Protein AF-A0A519RTC1-F1 (afdb_monomer)

Nearest PDB structures (foldseek):
  5uz9-assembly1_A  TM=1.744E-01  e=7.832E+00  Pseudomonas aeruginosa UCBPP-PA14

Sequence (99 aa):
MLAQSKYTDILLNTPRNYTGTYLAAHLPAVSHDQIYRFLRNNSFSDSQLRALVQPLLTDSPEAFLLVDDSVQDKRYSRFIDLAKRQYSGATHSMMTGIG

Solvent-accessible surface area (backbone atoms only — not comparable to full-atom values): 6434 Å² total; per-residue (Å²): 131,93,50,69,68,62,51,52,53,46,47,73,76,29,78,89,60,74,47,54,65,56,50,25,75,75,32,92,93,40,51,44,67,55,48,53,50,47,62,71,74,51,85,86,52,71,68,60,54,46,67,68,46,55,84,75,57,82,85,53,96,86,56,80,89,86,85,83,88,62,69,45,84,36,75,85,65,87,84,51,92,73,52,38,84,39,77,34,82,91,73,74,42,79,39,36,18,39,108

pLDDT: mean 91.96, std 3.09, range [73.44, 96.56]

Secondary structure (DSSP, 8-state):
---HHHHHHHHHH-TT---HHHHHHH-TT--HHHHHHHHHH----HHHHHHHHGGG----TT---------EE-TT-SS-TT-EEEEETTTTEEEEEE-

Foldseek 3Di:
DDDPVNLVVCCVVCVPQNQLVSVCVVPVVAHSVNVVCVVVVDDDDPVNVCVVCVVVDDDDPPDDDDDDDDWAADQPDDPDPQFDFDQDPVVRDTGTTHD

Radius of gyration: 17.24 Å; Cα contacts (8 Å, |Δi|>4): 77; chains: 1; bounding box: 39×33×42 Å

Structure (mmCIF, N/CA/C/O backbone):
data_AF-A0A519RTC1-F1
#
_entry.id   AF-A0A519RTC1-F1
#
loop_
_atom_site.group_PDB
_atom_site.id
_atom_site.type_symbol
_atom_site.label_atom_id
_atom_site.label_alt_id
_atom_site.label_comp_id
_atom_site.label_asym_id
_atom_site.label_entity_id
_atom_site.label_seq_id
_atom_site.pdbx_PDB_ins_code
_atom_site.Cartn_x
_atom_site.Cartn_y
_atom_site.Cartn_z
_atom_site.occupancy
_atom_site.B_iso_or_equiv
_atom_site.auth_seq_id
_atom_site.auth_comp_id
_atom_site.auth_asym_id
_atom_site.auth_atom_id
_atom_site.pdbx_PDB_model_num
ATOM 1 N N . MET A 1 1 ? 3.329 8.918 -20.634 1.00 73.44 1 MET A N 1
ATOM 2 C CA . MET A 1 1 ? 3.780 8.794 -19.228 1.00 73.44 1 MET A CA 1
ATOM 3 C C . MET A 1 1 ? 2.614 8.246 -18.419 1.00 73.44 1 MET A C 1
ATOM 5 O O . MET A 1 1 ? 1.491 8.645 -18.701 1.00 73.44 1 MET A O 1
ATOM 9 N N . LEU A 1 2 ? 2.844 7.297 -17.507 1.00 88.88 2 LEU A N 1
ATOM 10 C CA . LEU A 1 2 ? 1.775 6.739 -16.670 1.00 88.88 2 LEU A CA 1
ATOM 11 C C . LEU A 1 2 ? 1.264 7.818 -15.701 1.00 88.88 2 LEU A C 1
ATOM 13 O O . LEU A 1 2 ? 2.071 8.479 -15.054 1.00 88.88 2 LEU A O 1
ATOM 17 N N . ALA A 1 3 ? -0.055 8.007 -15.634 1.00 90.44 3 ALA A N 1
ATOM 18 C CA . ALA A 1 3 ? -0.698 8.936 -14.707 1.00 90.44 3 ALA A CA 1
ATOM 19 C C . ALA A 1 3 ? -1.107 8.222 -13.410 1.00 90.44 3 ALA A C 1
ATOM 21 O O . ALA A 1 3 ? -1.499 7.054 -13.448 1.00 90.44 3 ALA A O 1
ATOM 22 N N . GLN A 1 4 ? -1.078 8.939 -12.281 1.00 90.19 4 GLN A N 1
ATOM 23 C CA . GLN A 1 4 ? -1.459 8.397 -10.972 1.00 90.19 4 GLN A CA 1
ATOM 24 C C . GLN A 1 4 ? -2.894 7.869 -10.947 1.00 90.19 4 GLN A C 1
ATOM 26 O O . GLN A 1 4 ? -3.101 6.753 -10.488 1.00 90.19 4 GLN A O 1
ATOM 31 N N . SER A 1 5 ? -3.865 8.611 -11.490 1.00 89.81 5 SER A N 1
ATOM 32 C CA . SER A 1 5 ? -5.265 8.164 -11.562 1.00 89.81 5 SER A CA 1
ATOM 33 C C . SER A 1 5 ? -5.398 6.817 -12.271 1.00 89.81 5 SER A C 1
ATOM 35 O O . SER A 1 5 ? -6.013 5.898 -11.746 1.00 89.81 5 SER A O 1
ATOM 37 N N . LYS A 1 6 ? -4.716 6.654 -13.411 1.00 90.94 6 LYS A N 1
ATOM 38 C CA . LYS A 1 6 ? -4.728 5.403 -14.175 1.00 90.94 6 LYS A CA 1
ATOM 39 C C . LYS A 1 6 ? -4.099 4.241 -13.405 1.00 90.94 6 LYS A C 1
ATOM 41 O O . LYS A 1 6 ? -4.572 3.114 -13.516 1.00 90.94 6 LYS A O 1
ATOM 46 N N . TYR A 1 7 ? -3.031 4.503 -12.652 1.00 91.06 7 TYR A N 1
ATOM 47 C CA . TYR A 1 7 ? -2.408 3.498 -11.792 1.00 91.06 7 TYR A CA 1
ATOM 48 C C . TYR A 1 7 ? -3.353 3.073 -10.657 1.00 91.06 7 TYR A C 1
ATOM 50 O O . TYR A 1 7 ? -3.545 1.876 -10.450 1.00 91.06 7 TYR A O 1
ATOM 58 N N . THR A 1 8 ? -4.006 4.033 -9.992 1.00 89.69 8 THR A N 1
ATOM 59 C CA . THR A 1 8 ? -5.026 3.775 -8.965 1.00 89.69 8 THR A CA 1
ATOM 60 C C . THR A 1 8 ? -6.183 2.943 -9.514 1.00 89.69 8 THR A C 1
ATOM 62 O O . THR A 1 8 ? -6.527 1.925 -8.917 1.00 89.69 8 THR A O 1
ATOM 65 N N . ASP A 1 9 ? -6.736 3.313 -10.673 1.00 90.06 9 ASP A N 1
ATOM 66 C CA . ASP A 1 9 ? -7.841 2.582 -11.302 1.00 90.06 9 ASP A CA 1
ATOM 67 C C . ASP A 1 9 ? -7.479 1.117 -11.545 1.00 90.06 9 ASP A C 1
ATOM 69 O O . ASP A 1 9 ? -8.283 0.223 -11.292 1.00 90.06 9 ASP A O 1
ATOM 73 N N . ILE A 1 10 ? -6.260 0.850 -12.019 1.00 90.50 10 ILE A N 1
ATOM 74 C CA . ILE A 1 10 ? -5.815 -0.522 -12.264 1.00 90.50 10 ILE A CA 1
ATOM 75 C C . ILE A 1 10 ? -5.733 -1.293 -10.951 1.00 90.50 10 ILE A C 1
ATOM 77 O O . ILE A 1 10 ? -6.301 -2.375 -10.867 1.00 90.50 10 ILE A O 1
ATOM 81 N N . LEU A 1 11 ? -5.110 -0.734 -9.912 1.00 89.81 11 LEU A N 1
ATOM 82 C CA . LEU A 1 11 ? -5.019 -1.413 -8.617 1.00 89.81 11 LEU A CA 1
ATOM 83 C C . LEU A 1 11 ? -6.396 -1.717 -8.009 1.00 89.81 11 LEU A C 1
ATOM 85 O O . LEU A 1 11 ? -6.583 -2.804 -7.463 1.00 89.81 11 LEU A O 1
ATOM 89 N N . LEU A 1 12 ? -7.362 -0.804 -8.147 1.00 89.75 12 LEU A N 1
ATOM 90 C CA . LEU A 1 12 ? -8.735 -1.007 -7.675 1.00 89.75 12 LEU A CA 1
ATOM 91 C C . LEU A 1 12 ? -9.471 -2.099 -8.463 1.00 89.75 12 LEU A C 1
ATOM 93 O O . LEU A 1 12 ? -10.194 -2.901 -7.876 1.00 89.75 12 LEU A O 1
ATOM 97 N N . ASN A 1 13 ? -9.276 -2.157 -9.782 1.00 91.62 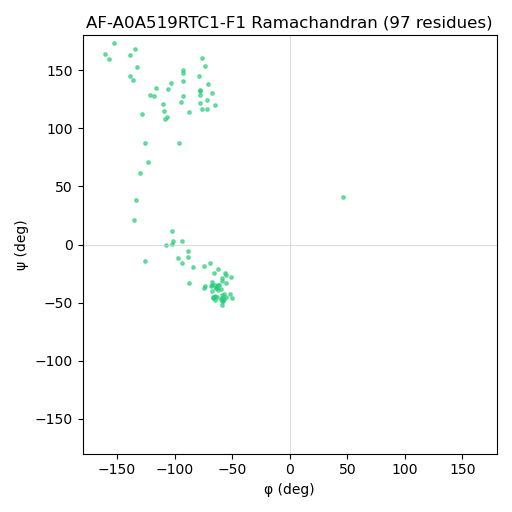13 ASN A N 1
ATOM 98 C CA . ASN A 1 13 ? -9.950 -3.132 -10.641 1.00 91.62 13 ASN A CA 1
ATOM 99 C C . ASN A 1 1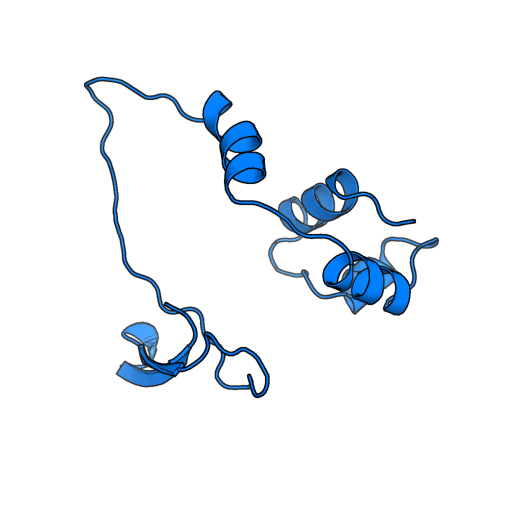3 ? -9.245 -4.497 -10.681 1.00 91.62 13 ASN A C 1
ATOM 101 O O . ASN A 1 13 ? -9.858 -5.497 -11.055 1.00 91.62 13 ASN A O 1
ATOM 105 N N . THR A 1 14 ? -7.966 -4.572 -10.303 1.00 91.50 14 THR A N 1
ATOM 106 C CA . THR A 1 14 ? -7.172 -5.808 -10.350 1.00 91.50 14 THR A CA 1
ATOM 107 C C . THR A 1 14 ? -6.445 -6.080 -9.030 1.00 91.50 14 THR A C 1
ATOM 109 O O . THR A 1 14 ? -5.216 -6.198 -9.011 1.00 91.50 14 THR A O 1
ATOM 112 N N . PRO A 1 15 ? -7.178 -6.268 -7.915 1.00 86.25 15 PRO A N 1
ATOM 113 C CA . PRO A 1 15 ? -6.594 -6.367 -6.573 1.00 86.25 15 PRO A CA 1
ATOM 114 C C . PRO A 1 15 ? -5.649 -7.566 -6.392 1.00 86.25 15 PRO A C 1
ATOM 116 O O . PRO A 1 15 ? -4.792 -7.559 -5.515 1.00 86.25 15 PRO A O 1
ATOM 119 N N . ARG A 1 16 ? -5.771 -8.600 -7.236 1.00 89.12 16 ARG A N 1
ATOM 120 C CA . ARG A 1 16 ? -4.878 -9.775 -7.236 1.00 89.12 16 ARG A CA 1
ATOM 121 C C . ARG A 1 16 ? -3.707 -9.664 -8.217 1.00 89.12 16 ARG A C 1
ATOM 123 O O . ARG A 1 16 ? -2.750 -10.417 -8.089 1.00 89.12 16 ARG A O 1
ATOM 130 N N . ASN A 1 17 ? -3.766 -8.734 -9.171 1.00 88.00 17 ASN A N 1
ATOM 131 C CA . ASN A 1 17 ? -2.803 -8.609 -10.266 1.00 88.00 17 ASN A CA 1
ATOM 132 C C . ASN A 1 17 ? -2.169 -7.211 -10.269 1.00 88.00 17 ASN A C 1
ATOM 134 O O . ASN A 1 17 ? -2.431 -6.381 -11.133 1.00 88.00 17 ASN A O 1
ATOM 138 N N . TYR A 1 18 ? -1.322 -6.955 -9.275 1.00 86.50 18 TYR A N 1
ATOM 139 C CA . TYR A 1 18 ? -0.709 -5.645 -9.020 1.00 86.50 18 TYR A CA 1
ATOM 140 C C . TYR A 1 18 ? 0.753 -5.541 -9.499 1.00 86.50 18 TYR A C 1
ATOM 142 O O . TYR A 1 18 ? 1.470 -4.612 -9.133 1.00 86.50 18 TYR A O 1
ATOM 150 N N . THR A 1 19 ? 1.245 -6.506 -10.283 1.00 90.56 19 THR A N 1
ATOM 151 C CA . THR A 1 19 ? 2.650 -6.520 -10.721 1.00 90.56 19 THR A CA 1
ATOM 152 C C . THR A 1 19 ? 2.884 -5.554 -11.883 1.00 90.56 19 THR A C 1
ATOM 154 O O . THR A 1 19 ? 2.049 -5.430 -12.779 1.00 90.56 19 THR A O 1
ATOM 157 N N . GLY A 1 20 ? 4.058 -4.912 -11.927 1.00 89.88 20 GLY A N 1
ATOM 158 C CA . GLY A 1 20 ? 4.436 -4.035 -13.043 1.00 89.88 20 GLY A CA 1
ATOM 159 C C . GLY A 1 20 ? 4.371 -4.738 -14.405 1.00 89.88 20 GLY A C 1
ATOM 160 O O . GLY A 1 20 ? 3.982 -4.132 -15.399 1.00 89.88 20 GLY A O 1
ATOM 161 N N . THR A 1 21 ? 4.673 -6.039 -14.450 1.00 91.56 21 THR A N 1
ATOM 162 C CA . THR A 1 21 ? 4.550 -6.862 -15.662 1.00 91.56 21 THR A CA 1
ATOM 163 C C . THR A 1 21 ? 3.101 -6.995 -16.115 1.00 91.56 21 THR A C 1
ATOM 165 O O . THR A 1 21 ? 2.813 -6.834 -17.299 1.00 91.56 21 THR A O 1
ATOM 168 N N . TYR A 1 22 ? 2.179 -7.245 -15.181 1.00 92.06 22 TYR A N 1
ATOM 169 C CA . TYR A 1 22 ? 0.757 -7.318 -15.495 1.00 92.06 22 TYR A CA 1
ATOM 170 C C . TYR A 1 22 ? 0.236 -5.975 -16.013 1.00 92.06 22 TYR A C 1
ATOM 172 O O . TYR A 1 22 ? -0.432 -5.928 -17.044 1.00 92.06 22 TYR A O 1
ATOM 180 N N . LEU A 1 23 ? 0.600 -4.878 -15.346 1.00 92.06 23 LEU A N 1
ATOM 181 C CA . LEU A 1 23 ? 0.259 -3.522 -15.774 1.00 92.06 23 LEU A CA 1
ATOM 182 C C . LEU A 1 23 ? 0.753 -3.223 -17.200 1.00 92.06 23 LEU A C 1
ATOM 184 O O . LEU A 1 23 ? -0.023 -2.731 -18.016 1.00 92.06 23 LEU A O 1
ATOM 188 N N . ALA A 1 24 ? 2.006 -3.555 -17.523 1.00 92.56 24 ALA A N 1
ATOM 189 C CA . ALA A 1 24 ? 2.574 -3.339 -18.856 1.00 92.56 24 ALA A CA 1
ATOM 190 C C . ALA A 1 24 ? 1.855 -4.151 -19.948 1.00 92.56 24 ALA A C 1
ATOM 192 O O . ALA A 1 24 ? 1.640 -3.653 -21.049 1.00 92.56 24 ALA A O 1
ATOM 193 N N . ALA A 1 25 ? 1.422 -5.378 -19.639 1.00 92.06 25 ALA A N 1
ATOM 194 C CA . ALA A 1 25 ? 0.669 -6.208 -20.580 1.00 92.06 25 ALA A CA 1
ATOM 195 C C . ALA A 1 25 ? -0.719 -5.629 -20.927 1.00 92.06 25 ALA A C 1
ATOM 197 O O . ALA A 1 25 ? -1.248 -5.910 -22.000 1.00 92.06 25 ALA A O 1
ATOM 198 N N . HIS A 1 26 ? -1.297 -4.807 -20.044 1.00 90.75 26 HIS A N 1
ATOM 199 C CA . HIS A 1 26 ? -2.642 -4.236 -20.199 1.00 90.75 26 HIS A CA 1
ATOM 200 C C . HIS A 1 26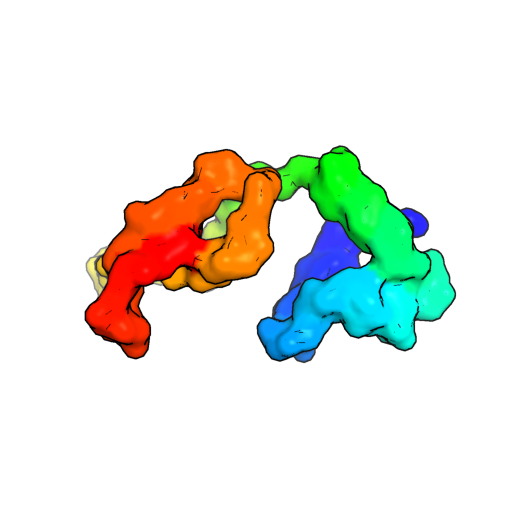 ? -2.636 -2.736 -20.535 1.00 90.75 26 HIS A C 1
ATOM 202 O O . HIS A 1 26 ? -3.694 -2.132 -20.721 1.00 90.75 26 HIS A O 1
ATOM 208 N N . LEU A 1 27 ? -1.455 -2.122 -20.644 1.00 89.31 27 LEU A N 1
ATOM 209 C CA . LEU A 1 27 ? -1.266 -0.732 -21.052 1.00 89.31 27 LEU A CA 1
ATOM 210 C C . LEU A 1 27 ? -0.287 -0.680 -22.235 1.00 89.31 27 LEU A C 1
ATOM 212 O O . LEU A 1 27 ? 0.903 -0.460 -22.023 1.00 89.31 27 LEU A O 1
ATOM 216 N N . PRO A 1 28 ? -0.766 -0.810 -23.490 1.00 82.88 28 PRO A N 1
ATOM 217 C CA . PRO A 1 28 ? 0.093 -0.968 -24.672 1.00 82.88 28 PRO A CA 1
ATOM 218 C C . PRO A 1 28 ? 1.146 0.134 -24.869 1.00 82.88 28 PRO A C 1
ATOM 220 O O . PRO A 1 28 ? 2.184 -0.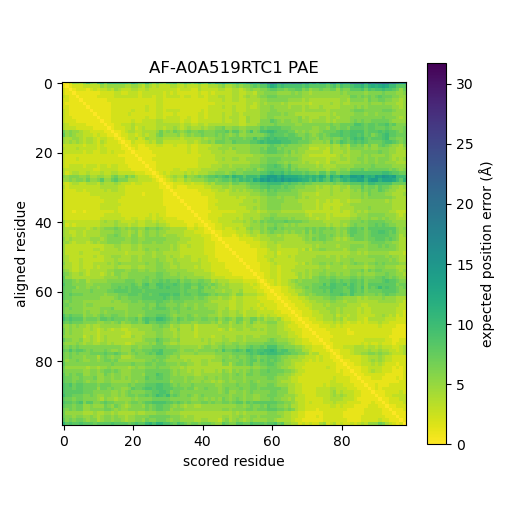095 -25.480 1.00 82.88 28 PRO A O 1
ATOM 223 N N . ALA A 1 29 ? 0.891 1.339 -24.349 1.00 87.94 29 ALA A N 1
ATOM 224 C CA . ALA A 1 29 ? 1.789 2.491 -24.444 1.00 87.94 29 ALA A CA 1
ATOM 225 C C . ALA A 1 29 ? 2.743 2.651 -23.239 1.00 87.94 29 ALA A C 1
ATOM 227 O O . ALA A 1 29 ? 3.463 3.650 -23.157 1.00 87.94 29 ALA A O 1
ATOM 228 N N . VAL A 1 30 ? 2.717 1.728 -22.272 1.00 90.38 30 VAL A N 1
ATOM 229 C CA . VAL A 1 30 ? 3.478 1.808 -21.021 1.00 90.38 30 VAL A CA 1
ATOM 230 C C . VAL A 1 30 ? 4.274 0.522 -20.813 1.00 90.38 30 VAL A C 1
ATOM 232 O O . VAL A 1 30 ? 3.731 -0.540 -20.536 1.00 90.38 30 VAL A O 1
ATOM 235 N N . SER A 1 31 ? 5.594 0.637 -20.892 1.00 91.81 31 SER A N 1
ATOM 236 C CA . SER A 1 31 ? 6.516 -0.456 -20.575 1.00 91.81 31 SER A CA 1
ATOM 237 C C . SER A 1 31 ? 6.663 -0.682 -19.066 1.00 91.81 31 SER A C 1
ATOM 239 O O . SER A 1 31 ? 6.441 0.220 -18.252 1.00 91.81 31 SER A O 1
ATOM 241 N N . HIS A 1 32 ? 7.137 -1.875 -18.698 1.00 91.75 32 HIS A N 1
ATOM 242 C CA . HIS A 1 32 ? 7.513 -2.221 -17.324 1.00 91.75 32 HIS A CA 1
ATOM 243 C C . HIS A 1 32 ? 8.458 -1.179 -16.697 1.00 91.75 32 HIS A C 1
ATOM 245 O O . HIS A 1 32 ? 8.228 -0.701 -15.586 1.00 91.75 32 HIS A O 1
ATOM 251 N N . ASP A 1 33 ? 9.485 -0.755 -17.434 1.00 93.44 33 ASP A N 1
ATOM 252 C CA . ASP A 1 33 ? 10.471 0.210 -16.942 1.00 93.44 33 ASP A CA 1
ATOM 253 C C . ASP A 1 33 ? 9.881 1.602 -16.719 1.00 93.44 33 ASP A C 1
ATOM 255 O O . ASP A 1 33 ? 10.294 2.317 -15.803 1.00 93.44 33 ASP A O 1
ATOM 259 N N . GLN A 1 34 ? 8.890 2.001 -17.519 1.00 93.62 34 GLN A N 1
ATOM 260 C CA . GLN A 1 34 ? 8.163 3.247 -17.287 1.00 93.62 34 GLN A CA 1
ATOM 261 C C . GLN A 1 34 ? 7.324 3.180 -16.009 1.00 93.62 34 GLN A C 1
ATOM 263 O O . GLN A 1 34 ? 7.243 4.188 -15.311 1.00 93.62 34 GLN A O 1
ATOM 268 N N . ILE A 1 35 ? 6.755 2.018 -15.669 1.00 93.38 35 ILE A N 1
ATOM 269 C CA . ILE A 1 35 ? 6.042 1.807 -14.398 1.00 93.38 35 ILE A CA 1
ATOM 270 C C . ILE A 1 35 ? 7.027 1.892 -13.232 1.00 93.38 35 ILE A C 1
ATOM 272 O O . ILE A 1 35 ? 6.776 2.612 -12.269 1.00 93.38 35 ILE A O 1
ATOM 276 N N . TYR A 1 36 ? 8.180 1.228 -13.339 1.00 92.81 36 TYR A N 1
ATOM 277 C CA . TYR A 1 36 ? 9.223 1.300 -12.316 1.00 92.81 36 TYR A CA 1
ATOM 278 C C . TYR A 1 36 ? 9.708 2.740 -12.090 1.00 92.81 36 TYR A C 1
ATOM 280 O O . TYR A 1 36 ? 9.755 3.210 -10.954 1.00 92.81 36 TYR A O 1
ATOM 288 N N . ARG A 1 37 ? 10.018 3.479 -13.165 1.00 94.81 37 ARG A N 1
ATOM 289 C CA . ARG A 1 37 ? 10.417 4.896 -13.079 1.00 94.81 37 ARG A CA 1
ATOM 290 C C . ARG A 1 37 ? 9.304 5.771 -12.511 1.00 94.81 37 ARG A C 1
ATOM 292 O O . ARG A 1 37 ? 9.596 6.670 -11.733 1.00 94.81 37 ARG A O 1
ATOM 299 N N . PHE A 1 38 ? 8.050 5.507 -12.877 1.00 94.38 38 PHE A N 1
ATOM 300 C CA . PHE A 1 38 ? 6.895 6.194 -12.309 1.00 94.38 38 PHE A CA 1
ATOM 301 C C . PHE A 1 38 ? 6.838 5.994 -10.789 1.00 94.38 38 PHE A C 1
ATOM 303 O O . PHE A 1 38 ? 6.822 6.981 -10.063 1.00 94.38 38 PHE A O 1
ATOM 310 N N . LEU A 1 39 ? 6.907 4.756 -10.296 1.00 91.94 39 LEU A N 1
ATOM 311 C CA . LEU A 1 39 ? 6.868 4.473 -8.856 1.00 91.94 39 LEU A CA 1
ATOM 312 C C . LEU A 1 39 ? 8.078 5.032 -8.102 1.00 91.94 39 LEU A C 1
ATOM 314 O O . LEU A 1 39 ? 7.940 5.467 -6.967 1.00 91.94 39 LEU A O 1
ATOM 318 N N . ARG A 1 40 ? 9.259 5.035 -8.726 1.00 92.25 40 ARG A N 1
ATOM 319 C CA . ARG A 1 40 ? 10.491 5.538 -8.108 1.00 92.25 40 ARG A CA 1
ATOM 320 C C . ARG A 1 40 ? 10.537 7.063 -8.003 1.00 92.25 40 ARG A C 1
ATOM 322 O O . ARG A 1 40 ? 11.121 7.584 -7.061 1.00 92.25 40 ARG A O 1
ATOM 329 N N . ASN A 1 41 ? 9.991 7.764 -8.995 1.00 94.50 41 ASN A N 1
ATOM 330 C CA . ASN A 1 41 ? 10.130 9.217 -9.112 1.00 94.50 41 ASN A CA 1
ATOM 331 C C . ASN A 1 41 ? 8.934 9.988 -8.543 1.00 94.50 41 ASN A C 1
ATOM 333 O O . ASN A 1 41 ? 9.009 11.208 -8.431 1.00 94.50 41 ASN A O 1
ATOM 337 N N . ASN A 1 42 ? 7.830 9.305 -8.234 1.00 91.56 42 ASN A N 1
ATOM 338 C CA . ASN A 1 42 ? 6.661 9.920 -7.619 1.00 91.56 42 ASN A CA 1
ATOM 339 C C . ASN A 1 42 ? 6.614 9.567 -6.134 1.00 91.56 42 ASN A C 1
ATOM 341 O O . ASN A 1 42 ? 6.836 8.421 -5.753 1.00 91.56 42 ASN A O 1
ATOM 345 N N . SER A 1 43 ? 6.265 10.554 -5.315 1.00 89.50 43 SER A N 1
ATOM 346 C CA . SER A 1 43 ? 5.955 10.361 -3.902 1.00 89.50 43 SER A CA 1
ATOM 347 C C . SER A 1 43 ? 4.449 10.467 -3.710 1.00 89.50 43 SER A C 1
ATOM 349 O O . SER A 1 43 ? 3.827 11.401 -4.215 1.00 89.50 43 SER A O 1
ATOM 351 N N . PHE A 1 44 ? 3.876 9.528 -2.964 1.00 87.94 44 PHE A N 1
ATOM 352 C CA . PHE A 1 44 ? 2.460 9.521 -2.603 1.00 87.94 44 PHE A CA 1
ATOM 353 C C . PHE A 1 44 ? 2.358 9.842 -1.117 1.00 87.94 44 PHE A C 1
ATOM 355 O O . PHE A 1 44 ? 2.875 9.086 -0.298 1.00 87.94 44 PHE A O 1
ATOM 362 N N . SER A 1 45 ? 1.764 10.982 -0.768 1.00 90.50 45 SER A N 1
ATOM 363 C CA . SER A 1 45 ? 1.673 11.411 0.630 1.00 90.50 45 SER A CA 1
ATOM 364 C C . SER A 1 45 ? 0.375 10.947 1.286 1.00 90.50 45 SER A C 1
ATOM 366 O O . SER A 1 45 ? -0.682 10.899 0.653 1.00 90.50 45 SER A O 1
ATOM 368 N N . ASP A 1 46 ? 0.421 10.722 2.596 1.00 90.81 46 ASP A N 1
ATOM 369 C CA . ASP A 1 46 ? -0.765 10.371 3.388 1.00 90.81 46 ASP A CA 1
ATOM 370 C C . ASP A 1 46 ? -1.859 11.444 3.295 1.00 90.81 46 ASP A C 1
ATOM 372 O O . ASP A 1 46 ? -3.050 11.141 3.302 1.00 90.81 46 ASP A O 1
ATOM 376 N N . SER A 1 47 ? -1.471 12.714 3.131 1.00 94.38 47 SER A N 1
ATOM 377 C CA . SER A 1 47 ? -2.407 13.821 2.919 1.00 94.38 47 SER A CA 1
ATOM 378 C C . SER A 1 47 ? -3.201 13.695 1.616 1.00 94.38 47 SER A C 1
ATOM 380 O O . SER A 1 47 ? -4.391 14.011 1.606 1.00 94.38 47 SER A O 1
ATOM 382 N N . GLN A 1 48 ? -2.582 13.204 0.535 1.00 91.31 48 GLN A N 1
ATOM 383 C CA . GLN A 1 48 ? -3.276 12.938 -0.728 1.00 91.31 48 GLN A CA 1
ATOM 384 C C . GLN A 1 48 ? -4.278 11.798 -0.556 1.00 91.31 48 GLN A C 1
ATOM 386 O O . GLN A 1 48 ? -5.425 11.926 -0.982 1.00 91.31 48 GLN A O 1
ATOM 391 N N . LEU A 1 49 ? -3.872 10.711 0.108 1.00 89.62 49 LEU A N 1
ATOM 392 C CA . LEU A 1 49 ? -4.770 9.596 0.406 1.00 89.62 49 LEU A CA 1
ATOM 393 C C 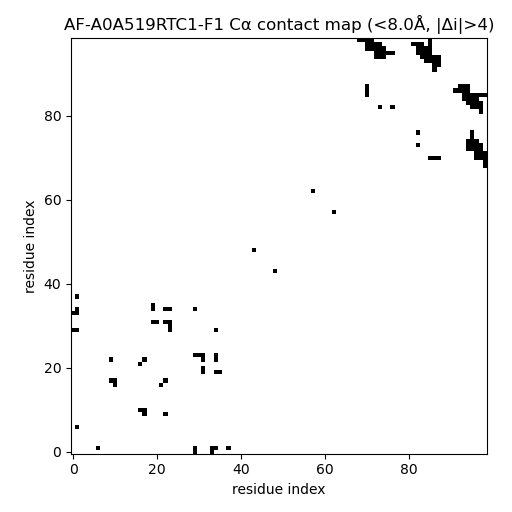. LEU A 1 49 ? -5.956 10.060 1.259 1.00 89.62 49 LEU A C 1
ATOM 395 O O . LEU A 1 49 ? -7.105 9.782 0.920 1.00 89.62 49 LEU A O 1
ATOM 399 N N . ARG A 1 50 ? -5.695 10.832 2.319 1.00 93.12 50 ARG A N 1
ATOM 400 C CA . ARG A 1 50 ? -6.741 11.390 3.182 1.00 93.12 50 ARG A CA 1
ATOM 401 C C . ARG A 1 50 ? -7.717 12.261 2.398 1.00 93.12 50 ARG A C 1
ATOM 403 O O . ARG A 1 50 ? -8.916 12.124 2.596 1.00 93.12 50 ARG A O 1
ATOM 410 N N . ALA A 1 51 ? -7.235 13.118 1.497 1.00 93.69 51 ALA A N 1
ATOM 411 C CA . ALA A 1 51 ? -8.101 13.956 0.667 1.00 93.69 51 ALA A CA 1
ATOM 412 C C . ALA A 1 51 ? -9.029 13.132 -0.246 1.00 93.69 51 ALA A C 1
ATOM 414 O O . ALA A 1 51 ? -10.173 13.526 -0.457 1.00 93.69 51 ALA A O 1
ATOM 415 N N . LEU A 1 52 ? -8.560 11.986 -0.752 1.00 90.00 52 LEU A N 1
ATOM 416 C CA . LEU A 1 52 ? -9.361 11.077 -1.578 1.00 90.00 52 LEU A CA 1
ATOM 417 C C . LEU A 1 52 ? -10.385 10.277 -0.761 1.00 90.00 52 LEU A C 1
ATOM 419 O O . LEU A 1 52 ? -11.492 10.043 -1.236 1.00 90.00 52 LEU A O 1
ATOM 423 N N . VAL A 1 53 ? -10.022 9.850 0.452 1.00 91.25 53 VAL A N 1
ATOM 424 C CA . VAL A 1 53 ? -10.856 8.965 1.283 1.00 91.25 53 VAL A CA 1
ATOM 425 C C . VAL A 1 53 ? -11.848 9.740 2.149 1.00 91.25 53 VAL A C 1
ATOM 427 O O . VAL A 1 53 ? -12.951 9.255 2.371 1.00 91.25 53 VAL A O 1
ATOM 430 N N . GLN A 1 54 ? -11.508 10.945 2.615 1.00 94.19 54 GLN A N 1
ATOM 431 C CA . GLN A 1 54 ? -12.343 11.725 3.538 1.00 94.19 54 GLN A CA 1
ATOM 432 C C . GLN A 1 54 ? -13.801 11.906 3.071 1.00 94.19 54 GLN A C 1
ATOM 434 O O . GLN A 1 54 ? -14.685 11.750 3.911 1.00 94.19 54 GLN A O 1
ATOM 439 N N . PRO A 1 55 ? -14.097 12.189 1.784 1.00 95.12 55 PRO A N 1
ATOM 440 C CA . PRO A 1 55 ? -15.479 12.306 1.310 1.00 95.12 55 PRO A CA 1
ATOM 441 C C . PRO A 1 55 ? -16.248 10.975 1.281 1.00 95.12 55 PRO A C 1
ATOM 443 O O . PRO A 1 55 ? -17.468 10.987 1.157 1.00 95.12 55 PRO A O 1
ATOM 446 N N . LEU A 1 56 ? -15.549 9.836 1.356 1.00 93.06 56 LEU A N 1
ATOM 447 C CA . LEU A 1 56 ? -16.132 8.490 1.358 1.00 93.06 56 LEU A CA 1
ATOM 448 C C . LEU A 1 56 ? -16.482 8.000 2.772 1.00 93.06 56 LEU A C 1
ATOM 450 O O . LEU A 1 56 ? -17.134 6.969 2.913 1.00 93.06 56 LEU A O 1
ATOM 454 N N . LEU A 1 57 ? -16.033 8.705 3.814 1.00 92.12 57 LEU A N 1
ATOM 455 C CA . LEU A 1 57 ? -16.279 8.343 5.207 1.00 92.12 57 LEU A CA 1
ATOM 456 C C . LEU A 1 57 ? -17.541 9.041 5.723 1.00 92.12 57 LEU A C 1
ATOM 458 O O . LEU A 1 57 ? -17.658 10.263 5.654 1.00 92.12 57 LEU A O 1
ATOM 462 N N . THR A 1 58 ? -18.468 8.267 6.288 1.00 92.56 58 THR A N 1
ATOM 463 C CA . THR A 1 58 ? -19.620 8.790 7.035 1.00 92.56 58 THR A CA 1
ATOM 464 C C . THR A 1 58 ? -19.289 8.787 8.522 1.00 92.56 58 THR A C 1
ATOM 466 O O . THR A 1 58 ? -19.546 7.813 9.225 1.00 92.56 58 THR A O 1
ATOM 469 N N . ASP A 1 59 ? -18.671 9.870 8.984 1.00 90.94 59 ASP A N 1
ATOM 470 C CA . ASP A 1 59 ? -18.407 10.072 10.407 1.00 90.94 59 ASP A CA 1
ATOM 471 C C . ASP A 1 59 ? -19.690 10.529 11.118 1.00 90.94 59 ASP A C 1
ATOM 473 O O . ASP A 1 59 ? -20.409 11.402 10.625 1.00 90.94 59 ASP A O 1
ATOM 477 N N . SER A 1 60 ? -20.012 9.901 12.245 1.00 95.31 60 SER A N 1
ATOM 478 C CA . SER A 1 60 ? -21.225 10.175 13.021 1.00 95.31 60 SER A CA 1
ATOM 479 C C . SER A 1 60 ? -21.040 9.736 14.475 1.00 95.31 60 SER A C 1
ATOM 481 O O . SER A 1 60 ? -20.187 8.888 14.742 1.00 95.31 60 SER A O 1
ATOM 483 N N . PRO A 1 61 ? -21.834 10.261 15.425 1.00 95.56 61 PRO A N 1
ATOM 484 C CA . PRO A 1 61 ? -21.793 9.811 16.818 1.00 95.56 61 PRO A CA 1
ATOM 485 C C . PRO A 1 61 ? -22.035 8.304 17.000 1.00 95.56 61 PRO A C 1
ATOM 487 O O . PRO A 1 61 ? -21.600 7.730 17.995 1.00 95.56 61 PRO A O 1
ATOM 490 N N . GLU A 1 62 ? -22.719 7.665 16.051 1.00 96.31 62 GLU A N 1
ATOM 491 C CA . GLU A 1 62 ? -23.018 6.233 16.041 1.00 96.31 62 GLU A CA 1
ATOM 492 C C . GLU A 1 62 ? -21.921 5.385 15.368 1.00 96.31 62 GLU A C 1
ATOM 494 O O . GLU A 1 62 ? -22.010 4.155 15.363 1.00 96.31 62 GLU A O 1
ATOM 499 N N . ALA A 1 63 ? -20.900 6.015 14.778 1.00 95.62 63 ALA A N 1
ATOM 500 C CA . ALA A 1 63 ? -19.798 5.311 14.139 1.00 95.62 63 ALA A CA 1
ATOM 501 C C . ALA A 1 63 ? -18.850 4.677 15.168 1.00 95.62 63 ALA A C 1
ATOM 503 O O . ALA A 1 63 ? -18.674 5.156 16.288 1.00 95.62 63 ALA A O 1
ATOM 504 N N . PHE A 1 64 ? -18.177 3.606 14.746 1.00 94.69 64 PHE A N 1
ATOM 505 C CA . PHE A 1 64 ? -17.159 2.926 15.540 1.00 94.69 64 PHE A CA 1
ATOM 506 C C . PHE A 1 64 ? -15.802 3.023 14.850 1.00 94.69 64 PHE A C 1
ATOM 508 O O . PHE A 1 64 ? -15.684 2.771 13.650 1.00 94.69 64 PHE A O 1
ATOM 515 N N . LEU A 1 65 ? -14.766 3.342 15.626 1.00 91.81 65 LEU A N 1
ATOM 516 C CA . LEU A 1 65 ? -13.384 3.261 15.172 1.00 91.81 65 LEU A CA 1
ATOM 517 C C . LEU A 1 65 ? -12.858 1.844 15.417 1.00 91.81 65 LEU A C 1
ATOM 519 O O . LEU A 1 65 ? -12.699 1.424 16.563 1.00 91.81 65 LEU A O 1
ATOM 523 N N . LEU A 1 66 ? -12.571 1.125 14.335 1.00 92.44 66 LEU A N 1
ATOM 524 C CA . LEU A 1 66 ? -11.868 -0.153 14.388 1.00 92.44 66 LEU A CA 1
ATOM 525 C C . LEU A 1 66 ? -10.376 0.102 14.179 1.00 92.44 66 LEU A C 1
ATOM 527 O O . LEU A 1 66 ? -9.981 0.673 13.163 1.00 92.44 66 LEU A O 1
ATOM 531 N N . VAL A 1 67 ? -9.562 -0.317 15.144 1.00 93.75 67 VAL A N 1
ATOM 532 C CA . VAL A 1 67 ? -8.099 -0.248 15.070 1.00 93.75 67 VAL A CA 1
ATOM 533 C C . VAL A 1 67 ? -7.562 -1.660 15.219 1.00 93.75 67 VAL A C 1
ATOM 535 O O . VAL A 1 67 ? -7.930 -2.358 16.160 1.00 93.75 67 VAL A O 1
ATOM 538 N N . ASP A 1 68 ? -6.707 -2.057 14.288 1.00 91.69 68 ASP A N 1
ATOM 539 C CA . ASP A 1 68 ? -6.054 -3.361 14.255 1.00 91.69 68 ASP A CA 1
ATOM 540 C C . ASP A 1 68 ? -4.592 -3.158 13.847 1.00 91.69 68 ASP A C 1
ATOM 542 O O . ASP A 1 68 ? -4.290 -2.261 13.048 1.00 91.69 68 ASP A O 1
ATOM 546 N N . ASP A 1 69 ? -3.686 -3.959 14.397 1.00 90.31 69 ASP A N 1
ATOM 547 C CA . ASP A 1 69 ? -2.305 -4.026 13.939 1.00 90.31 69 ASP A CA 1
ATOM 548 C C . ASP A 1 69 ? -2.161 -5.133 12.892 1.00 90.31 69 ASP A C 1
ATOM 550 O O . ASP A 1 69 ? -2.765 -6.199 12.968 1.00 90.31 69 ASP A O 1
ATOM 554 N N . SER A 1 70 ? -1.362 -4.885 11.858 1.00 90.69 70 SER A N 1
ATOM 555 C CA . SER A 1 70 ? -1.148 -5.881 10.810 1.00 90.69 70 SER A CA 1
ATOM 556 C C . SER A 1 70 ? 0.319 -5.956 10.440 1.00 90.69 70 SER A C 1
ATOM 558 O O . SER A 1 70 ? 1.004 -4.942 10.351 1.00 90.69 70 SER A O 1
ATOM 560 N N . VAL A 1 71 ? 0.795 -7.172 10.179 1.00 93.19 71 VAL A N 1
ATOM 561 C CA . VAL A 1 71 ? 2.143 -7.405 9.662 1.00 93.19 71 VAL A CA 1
ATOM 562 C C . VAL A 1 71 ? 2.032 -7.791 8.195 1.00 93.19 71 VAL A C 1
ATOM 564 O O . VAL A 1 71 ? 1.602 -8.892 7.846 1.00 93.19 71 VAL A O 1
ATOM 567 N N . GLN A 1 72 ? 2.461 -6.897 7.310 1.00 93.56 72 GLN A N 1
ATOM 568 C CA . GLN A 1 72 ? 2.623 -7.201 5.898 1.00 93.56 72 GLN A CA 1
ATOM 569 C C . GLN A 1 72 ? 3.828 -8.106 5.689 1.00 93.56 72 GLN A C 1
ATOM 571 O O . GLN A 1 72 ? 4.967 -7.760 6.012 1.00 93.56 72 GLN A O 1
ATOM 576 N N . ASP A 1 73 ? 3.584 -9.245 5.057 1.00 94.31 73 ASP A N 1
ATOM 577 C CA . ASP A 1 73 ? 4.622 -10.198 4.713 1.00 94.31 73 ASP A CA 1
ATOM 578 C C . ASP A 1 73 ? 5.626 -9.640 3.706 1.00 94.31 73 ASP A C 1
ATOM 580 O O . ASP A 1 73 ? 5.283 -9.298 2.571 1.00 94.31 73 ASP A O 1
ATOM 584 N N . LYS A 1 74 ? 6.893 -9.592 4.120 1.00 95.12 74 LYS A N 1
ATOM 585 C CA . LYS A 1 74 ? 8.027 -9.197 3.288 1.00 95.12 74 LYS A CA 1
ATOM 586 C C . LYS A 1 74 ? 9.189 -10.176 3.453 1.00 95.12 74 LYS A C 1
ATOM 588 O O . LYS A 1 74 ? 10.347 -9.762 3.431 1.00 95.12 74 LYS A O 1
ATOM 593 N N . ARG A 1 75 ? 8.902 -11.481 3.566 1.00 93.50 75 ARG A N 1
ATOM 594 C CA . ARG A 1 75 ? 9.897 -12.561 3.754 1.00 93.50 75 ARG A CA 1
ATOM 595 C C . ARG A 1 75 ? 11.053 -12.552 2.748 1.00 93.50 75 ARG A C 1
ATOM 597 O O . ARG A 1 75 ? 12.148 -12.984 3.089 1.00 93.50 75 ARG A O 1
ATOM 604 N N . TYR A 1 76 ? 10.833 -12.030 1.542 1.00 94.12 76 TYR A N 1
ATOM 605 C CA . TYR A 1 76 ? 11.844 -11.941 0.480 1.00 94.12 76 TYR A CA 1
ATOM 606 C C . TYR A 1 76 ? 12.479 -10.548 0.321 1.00 94.12 76 TYR A C 1
ATOM 608 O O . TYR A 1 76 ? 13.290 -10.346 -0.583 1.00 94.12 76 TYR A O 1
ATOM 616 N N . SER A 1 77 ? 12.123 -9.576 1.167 1.00 91.44 77 SER A N 1
ATOM 617 C CA . SER A 1 77 ? 12.685 -8.225 1.102 1.00 91.44 77 SER A CA 1
ATOM 618 C C . SER A 1 77 ? 14.140 -8.194 1.562 1.00 91.44 77 SER A C 1
ATOM 620 O O . SER A 1 77 ? 1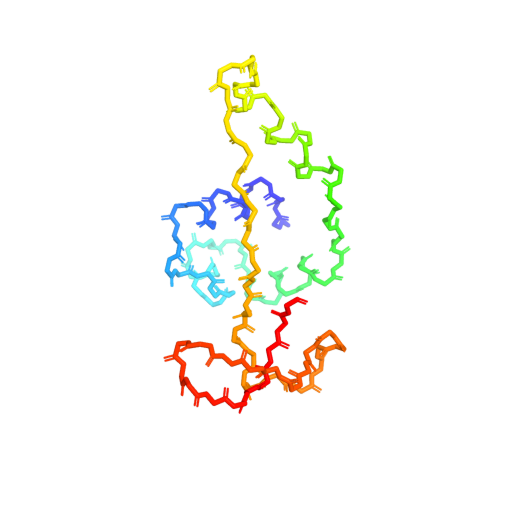4.501 -8.810 2.564 1.00 91.44 77 SER A O 1
ATOM 622 N N . ARG A 1 78 ? 14.965 -7.435 0.833 1.00 91.00 78 ARG A N 1
ATOM 623 C CA . ARG A 1 78 ? 16.374 -7.166 1.168 1.00 91.00 78 ARG A CA 1
ATOM 624 C C . ARG A 1 78 ? 16.721 -5.676 1.235 1.00 91.00 78 ARG A C 1
ATOM 626 O O . ARG A 1 78 ? 17.782 -5.340 1.739 1.00 91.00 78 ARG A O 1
ATOM 633 N N . PHE A 1 79 ? 15.849 -4.805 0.720 1.00 90.81 79 PHE A N 1
ATOM 634 C CA . PHE A 1 79 ? 16.134 -3.378 0.493 1.00 90.81 79 PHE A CA 1
ATOM 635 C C . PHE A 1 79 ? 14.991 -2.460 0.949 1.00 90.81 79 PHE A C 1
ATOM 637 O O . PHE A 1 79 ? 14.850 -1.349 0.449 1.00 90.81 79 PHE A O 1
ATOM 644 N N . ILE A 1 80 ? 14.126 -2.942 1.845 1.00 91.88 80 ILE A N 1
ATOM 645 C CA . ILE A 1 80 ? 13.088 -2.113 2.462 1.00 91.88 80 ILE A CA 1
ATOM 646 C C . ILE A 1 80 ? 13.496 -1.890 3.913 1.00 91.88 80 ILE A C 1
ATOM 648 O O . ILE A 1 80 ? 13.392 -2.819 4.709 1.00 91.88 80 ILE A O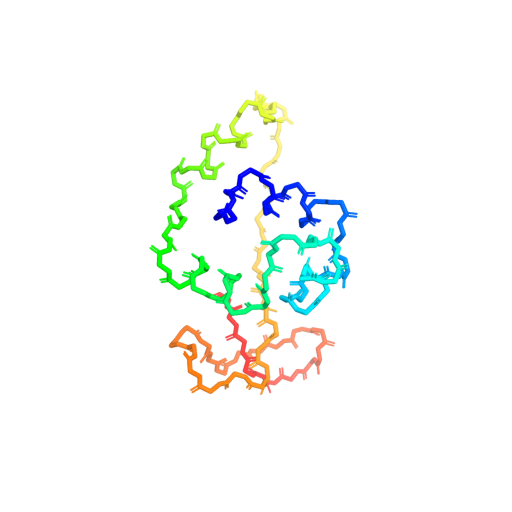 1
ATOM 652 N N . ASP A 1 81 ? 13.922 -0.676 4.252 1.00 92.50 81 ASP A N 1
ATOM 653 C CA . ASP A 1 81 ? 14.438 -0.331 5.589 1.00 92.50 81 ASP A CA 1
ATOM 654 C C . ASP A 1 81 ? 13.421 -0.573 6.717 1.00 92.50 81 ASP A C 1
ATOM 656 O O . ASP A 1 81 ? 13.780 -0.886 7.853 1.00 92.50 81 ASP A O 1
ATOM 660 N N . LEU A 1 82 ? 12.127 -0.466 6.398 1.00 93.38 82 LEU A N 1
ATOM 661 C CA . LEU A 1 82 ? 11.033 -0.744 7.331 1.00 93.38 82 LEU A CA 1
ATOM 662 C C . LEU A 1 82 ? 10.821 -2.244 7.585 1.00 93.38 82 LEU A C 1
ATOM 664 O O . LEU A 1 82 ? 10.186 -2.606 8.573 1.00 93.38 82 LEU A O 1
ATOM 668 N N . ALA A 1 83 ? 11.329 -3.124 6.716 1.00 96.31 83 ALA A N 1
ATOM 669 C CA . ALA A 1 83 ? 11.126 -4.559 6.849 1.00 96.31 83 ALA A CA 1
ATOM 670 C C . ALA A 1 83 ? 12.026 -5.133 7.953 1.00 96.31 83 ALA A C 1
ATOM 672 O O . ALA A 1 83 ? 13.253 -5.112 7.859 1.00 96.31 83 ALA A O 1
ATOM 673 N N . LYS A 1 84 ? 11.408 -5.676 9.003 1.00 95.19 84 LYS A N 1
ATOM 674 C CA . LYS A 1 84 ? 12.083 -6.177 10.210 1.00 95.19 84 LYS A CA 1
ATOM 675 C C . LYS A 1 84 ? 11.535 -7.540 10.617 1.00 95.19 84 LYS A C 1
ATOM 677 O O . LYS A 1 84 ? 10.521 -7.995 10.095 1.00 95.19 84 LYS A O 1
ATOM 682 N N . ARG A 1 85 ? 12.214 -8.213 11.549 1.00 95.12 85 ARG A N 1
ATOM 683 C CA . ARG A 1 85 ? 11.726 -9.466 12.143 1.00 95.12 85 ARG A CA 1
ATOM 684 C C . ARG A 1 85 ? 10.547 -9.157 13.065 1.00 95.12 85 ARG A C 1
ATOM 686 O O . ARG A 1 85 ? 10.729 -8.477 14.067 1.00 95.12 85 ARG A O 1
ATOM 693 N N . GLN A 1 86 ? 9.373 -9.671 12.724 1.00 94.88 86 GLN A N 1
ATOM 694 C CA . GLN A 1 86 ? 8.119 -9.474 13.446 1.00 94.88 86 GLN A CA 1
ATOM 695 C C . GLN A 1 86 ? 7.409 -10.815 13.639 1.00 94.88 86 GLN A C 1
ATOM 697 O O . GLN A 1 86 ? 7.598 -11.745 12.847 1.00 94.88 86 GLN A O 1
ATOM 702 N N . TYR A 1 87 ? 6.611 -10.927 14.698 1.00 94.69 87 TYR A N 1
ATOM 703 C CA . TYR A 1 87 ? 5.780 -12.105 14.918 1.00 94.69 87 TYR A CA 1
ATOM 704 C C . TYR A 1 87 ? 4.552 -12.039 14.010 1.00 94.69 87 TYR A C 1
ATOM 706 O O . TYR A 1 87 ? 3.892 -11.009 13.938 1.00 94.69 87 TYR A O 1
ATOM 714 N N . SER A 1 88 ? 4.241 -13.135 13.325 1.00 93.88 88 SER A N 1
ATOM 715 C CA . SER A 1 88 ? 3.020 -13.263 12.535 1.00 93.88 88 SER A CA 1
ATOM 716 C C . SER A 1 88 ? 2.073 -14.242 13.202 1.00 93.88 88 SER A C 1
ATOM 718 O O . SER A 1 88 ? 2.399 -15.419 13.369 1.00 93.88 88 SER A O 1
ATOM 720 N N . GLY A 1 89 ? 0.876 -13.758 13.538 1.00 91.88 89 GLY A N 1
ATOM 721 C CA . GLY A 1 89 ? -0.214 -14.605 14.012 1.00 91.88 89 GLY A CA 1
ATOM 722 C C . GLY A 1 89 ? -0.649 -15.630 12.963 1.00 91.88 89 GLY A C 1
ATOM 723 O O . GLY A 1 89 ? -0.929 -16.767 13.314 1.00 91.88 89 GLY A O 1
ATOM 724 N N . ALA A 1 90 ? -0.607 -15.282 11.671 1.00 91.69 90 ALA A N 1
ATOM 725 C CA . ALA A 1 90 ? -1.033 -16.174 10.591 1.00 91.69 90 ALA A CA 1
ATOM 726 C C . ALA A 1 90 ? -0.103 -17.385 10.400 1.00 91.69 90 ALA A C 1
ATOM 728 O O . ALA A 1 90 ? -0.563 -18.476 10.072 1.00 91.69 90 ALA A O 1
ATOM 729 N N . THR A 1 91 ? 1.208 -17.209 10.593 1.00 93.38 91 THR A N 1
ATOM 730 C CA . THR A 1 91 ? 2.196 -18.298 10.471 1.00 93.38 91 THR A CA 1
ATOM 731 C C . THR A 1 91 ? 2.651 -18.842 11.823 1.00 93.38 91 THR A C 1
ATOM 733 O O . THR A 1 91 ? 3.524 -19.711 11.850 1.00 93.38 91 THR A O 1
ATOM 736 N N . HIS A 1 92 ? 2.129 -18.300 12.929 1.00 94.44 92 HIS A N 1
ATOM 737 C CA . HIS A 1 92 ? 2.541 -18.597 14.305 1.00 94.44 92 HIS A CA 1
ATOM 738 C C . HIS A 1 92 ? 4.068 -18.605 14.500 1.00 94.44 92 HIS A C 1
ATOM 740 O O . HIS A 1 92 ? 4.639 -19.490 15.136 1.00 94.44 92 HIS A O 1
ATOM 746 N N . SER A 1 93 ? 4.767 -17.657 13.872 1.00 95.19 93 SER A N 1
ATOM 747 C CA . SER A 1 93 ? 6.232 -17.646 13.826 1.00 95.19 93 SER A CA 1
ATOM 748 C C . SER A 1 93 ? 6.799 -16.271 13.482 1.00 95.19 93 SER A C 1
ATOM 750 O O . SER A 1 93 ? 6.105 -15.381 12.995 1.00 95.19 93 SER A O 1
ATOM 752 N N . MET A 1 94 ? 8.098 -16.097 13.736 1.00 96.00 94 MET A N 1
ATOM 753 C CA . MET A 1 94 ? 8.823 -14.879 13.384 1.00 96.00 94 MET A CA 1
ATOM 754 C C . MET A 1 94 ? 9.158 -14.852 11.890 1.00 96.00 94 MET A C 1
ATOM 756 O O . MET A 1 94 ? 9.820 -15.757 11.367 1.00 96.00 94 MET A O 1
ATOM 760 N N . MET A 1 95 ? 8.812 -13.759 11.223 1.00 95.44 95 MET A N 1
ATOM 761 C CA . MET A 1 95 ? 9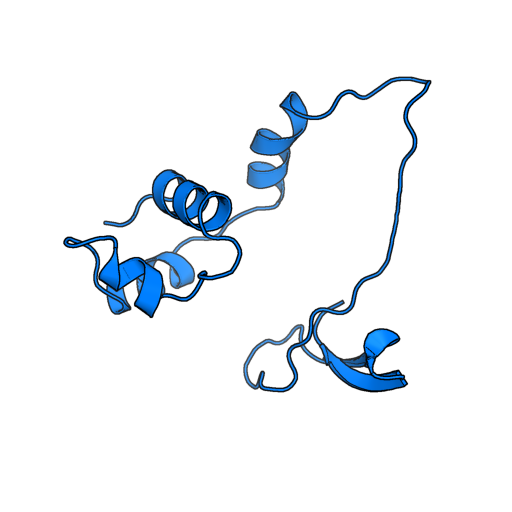.064 -13.535 9.801 1.00 95.44 95 MET A CA 1
ATOM 762 C C . MET A 1 95 ? 9.516 -12.103 9.526 1.00 95.44 95 MET A C 1
ATOM 764 O O . MET A 1 95 ? 9.390 -11.225 10.372 1.00 95.44 95 MET A O 1
ATOM 768 N N . THR A 1 96 ? 10.101 -11.868 8.354 1.00 96.56 96 THR A N 1
ATOM 769 C CA . THR A 1 96 ? 10.405 -10.502 7.913 1.00 96.56 96 THR A CA 1
ATOM 770 C C . THR A 1 96 ? 9.120 -9.856 7.406 1.00 96.56 96 THR A C 1
ATOM 772 O O . THR A 1 96 ? 8.493 -10.380 6.484 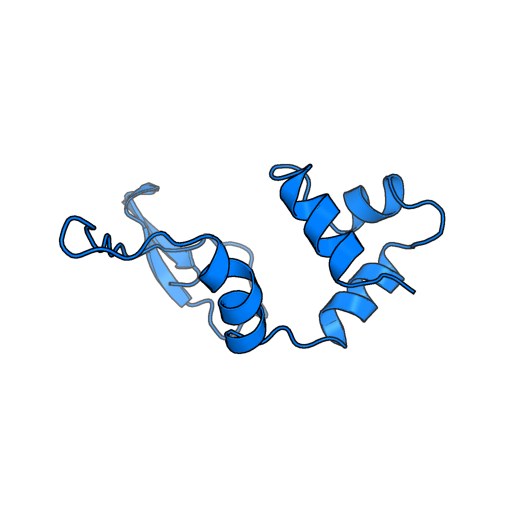1.00 96.56 96 THR A O 1
ATOM 775 N N . GLY A 1 97 ? 8.733 -8.732 7.997 1.00 95.75 97 GLY A N 1
ATOM 776 C CA . GLY A 1 97 ? 7.512 -8.014 7.655 1.00 95.75 97 GLY A CA 1
ATOM 777 C C . GLY A 1 97 ? 7.602 -6.520 7.940 1.00 95.75 97 GLY A C 1
ATOM 778 O O . GLY A 1 97 ? 8.589 -6.040 8.503 1.00 95.75 97 GLY A O 1
ATOM 779 N N . ILE A 1 98 ? 6.573 -5.797 7.514 1.00 95.31 98 ILE A N 1
ATOM 780 C CA . ILE A 1 98 ? 6.356 -4.376 7.806 1.00 95.31 98 ILE A CA 1
ATOM 781 C C . ILE A 1 98 ? 5.055 -4.296 8.590 1.00 95.31 98 ILE A C 1
ATOM 783 O O . ILE A 1 98 ? 4.054 -4.843 8.141 1.00 95.31 98 ILE A O 1
ATOM 787 N N . GLY A 1 99 ? 5.096 -3.640 9.736 1.00 88.94 99 GLY A N 1
ATOM 788 C CA . GLY A 1 99 ? 3.984 -3.451 10.656 1.00 88.94 99 GLY A CA 1
ATOM 789 C C . GLY A 1 99 ? 4.102 -2.075 11.275 1.00 88.94 99 GLY A C 1
ATOM 790 O O . GLY A 1 99 ? 5.175 -1.453 11.067 1.00 88.94 99 GLY A O 1
#

Mean predicted aligned error: 4.62 Å